Protein AF-A0A6M0AGQ1-F1 (afdb_monomer_lite)

pLDDT: mean 82.01, std 16.73, range [35.84, 97.94]

Foldseek 3Di:
DAAAAFWKKWKAWFPDADVVVVQDGDGDDTQDIWGQHNVSDTDDDGPPDDFQIKMWMWTQDPVPGIDDIDRIDGDFDADPVRHGDPPDDDPDPPPDPDPDDPDDDDDDDDD

Structure (mmCIF, N/CA/C/O backbone):
data_AF-A0A6M0AGQ1-F1
#
_entry.id   AF-A0A6M0AGQ1-F1
#
loop_
_atom_site.group_PDB
_atom_site.id
_atom_site.type_symbol
_atom_site.label_atom_id
_atom_site.label_alt_id
_atom_site.label_comp_id
_atom_site.label_asym_id
_atom_site.label_entity_id
_atom_site.label_seq_id
_atom_site.pdbx_PDB_ins_code
_atom_site.Cartn_x
_atom_site.Cartn_y
_atom_site.Cartn_z
_atom_site.occupancy
_atom_site.B_iso_or_equiv
_atom_site.auth_seq_id
_atom_site.auth_comp_id
_atom_site.auth_asym_id
_atom_site.auth_atom_id
_atom_site.pdbx_PDB_model_num
ATOM 1 N N . MET A 1 1 ? -1.348 10.568 -8.360 1.00 59.94 1 MET A N 1
ATOM 2 C CA . MET A 1 1 ? -0.357 9.772 -9.110 1.00 59.94 1 MET A CA 1
ATOM 3 C C . MET A 1 1 ? -0.850 8.338 -9.127 1.00 59.94 1 MET A C 1
ATOM 5 O O . MET A 1 1 ? -1.349 7.909 -8.092 1.00 59.94 1 MET A O 1
ATOM 9 N N . SER A 1 2 ? -0.759 7.642 -10.257 1.00 81.94 2 SER A N 1
ATOM 10 C CA . SER A 1 2 ? -0.988 6.190 -10.329 1.00 81.94 2 SER A CA 1
ATOM 11 C C . SER A 1 2 ? 0.378 5.500 -10.448 1.00 81.94 2 SER A C 1
ATOM 13 O O . SER A 1 2 ? 1.293 6.146 -10.961 1.00 81.94 2 SER A O 1
ATOM 15 N N . PRO A 1 3 ? 0.541 4.252 -9.979 1.00 88.06 3 PRO A N 1
ATOM 16 C CA . PRO A 1 3 ? 1.742 3.463 -10.246 1.00 88.06 3 PRO A CA 1
ATOM 17 C C . PRO A 1 3 ? 1.989 3.292 -11.747 1.00 88.06 3 PRO A C 1
ATOM 19 O O . PRO A 1 3 ? 1.032 3.220 -12.521 1.00 88.06 3 PRO A O 1
ATOM 22 N N . ASP A 1 4 ? 3.257 3.182 -12.139 1.00 93.56 4 ASP A N 1
ATOM 23 C CA . ASP A 1 4 ? 3.612 2.799 -13.505 1.00 93.56 4 ASP A CA 1
ATOM 24 C C . ASP A 1 4 ? 3.233 1.326 -13.757 1.00 93.56 4 ASP A C 1
ATOM 26 O O . ASP A 1 4 ? 3.289 0.516 -12.820 1.00 93.56 4 ASP A O 1
ATOM 30 N N . PRO A 1 5 ? 2.863 0.952 -14.992 1.00 94.94 5 PRO A N 1
ATOM 31 C CA . PRO A 1 5 ? 2.550 -0.430 -15.347 1.00 94.94 5 PRO A CA 1
ATOM 32 C C . PRO A 1 5 ? 3.615 -1.435 -14.910 1.00 94.94 5 PRO A C 1
ATOM 34 O O . PRO A 1 5 ? 4.804 -1.201 -15.104 1.00 94.94 5 PRO A O 1
ATOM 37 N N . GLY A 1 6 ? 3.192 -2.564 -14.335 1.00 92.62 6 GLY A N 1
ATOM 38 C CA . GLY A 1 6 ? 4.102 -3.605 -13.843 1.00 92.62 6 GLY A CA 1
ATOM 39 C C . GLY A 1 6 ? 4.810 -3.263 -12.526 1.00 92.62 6 GLY A C 1
ATOM 40 O O . GLY A 1 6 ? 5.667 -4.023 -12.079 1.00 92.62 6 GLY A O 1
ATOM 41 N N . SER A 1 7 ? 4.467 -2.142 -11.881 1.00 97.00 7 SER A N 1
ATOM 42 C CA . SER A 1 7 ? 4.960 -1.841 -10.532 1.00 97.00 7 SER A CA 1
ATOM 43 C C . SER A 1 7 ? 4.355 -2.789 -9.497 1.00 97.00 7 SER A C 1
ATOM 45 O O . SER A 1 7 ? 3.147 -3.037 -9.492 1.00 97.00 7 SER A O 1
ATOM 47 N N . GLU A 1 8 ? 5.178 -3.228 -8.549 1.00 97.94 8 GLU A N 1
ATOM 48 C CA . GLU A 1 8 ? 4.716 -3.899 -7.336 1.00 97.94 8 GLU A CA 1
ATOM 49 C C . GLU A 1 8 ? 4.217 -2.847 -6.338 1.00 97.94 8 GLU A C 1
ATOM 51 O O . GLU A 1 8 ? 4.959 -1.952 -5.932 1.00 97.94 8 GLU A O 1
ATOM 56 N N . VAL A 1 9 ? 2.948 -2.936 -5.950 1.00 97.50 9 VAL A N 1
ATOM 57 C CA . VAL A 1 9 ? 2.298 -2.047 -4.989 1.00 97.50 9 VAL A CA 1
ATOM 58 C C . VAL A 1 9 ? 2.185 -2.750 -3.645 1.00 97.50 9 VAL A C 1
ATOM 60 O O . VAL A 1 9 ? 1.397 -3.681 -3.476 1.00 97.50 9 VAL A O 1
ATOM 63 N N . ASP A 1 10 ? 2.931 -2.256 -2.666 1.00 97.56 10 ASP A N 1
ATOM 64 C CA . ASP A 1 10 ? 2.892 -2.751 -1.297 1.00 97.56 10 ASP A CA 1
ATOM 65 C C . ASP A 1 10 ? 1.978 -1.880 -0.430 1.00 97.56 10 ASP A C 1
ATOM 67 O O . ASP A 1 10 ? 2.110 -0.654 -0.394 1.00 97.56 10 ASP A O 1
ATOM 71 N N . ILE A 1 11 ? 1.068 -2.524 0.306 1.00 97.00 11 ILE A N 1
ATOM 72 C CA . ILE A 1 11 ? 0.111 -1.877 1.211 1.00 97.00 11 ILE A CA 1
ATOM 73 C C . ILE A 1 11 ? 0.557 -2.060 2.659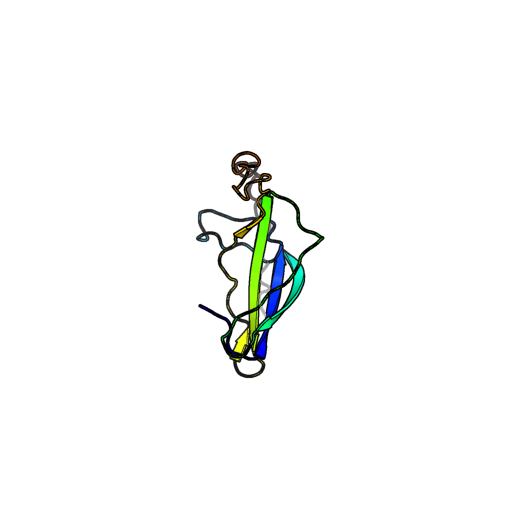 1.00 97.00 11 ILE A C 1
ATOM 75 O O . ILE A 1 11 ? 0.842 -3.178 3.101 1.00 97.00 11 ILE A O 1
ATOM 79 N N . TYR A 1 12 ? 0.561 -0.965 3.416 1.00 96.38 12 TYR A N 1
ATOM 80 C CA . TYR A 1 12 ? 1.023 -0.902 4.798 1.00 96.38 12 TYR A CA 1
ATOM 81 C C . TYR A 1 12 ? -0.039 -0.345 5.739 1.00 96.38 12 TYR A C 1
ATOM 83 O O . TYR A 1 12 ? -0.759 0.586 5.383 1.00 96.38 12 TYR A O 1
ATOM 91 N N . VAL A 1 13 ? -0.049 -0.850 6.973 1.00 94.94 13 VAL A N 1
ATOM 92 C CA . VAL A 1 13 ? -0.669 -0.171 8.120 1.00 94.94 13 VAL A CA 1
ATOM 93 C C . VAL A 1 13 ? 0.251 0.951 8.606 1.00 94.94 13 VAL A C 1
ATOM 95 O O . VAL A 1 13 ? 1.479 0.806 8.596 1.00 94.94 13 VAL A O 1
ATOM 98 N N . VAL A 1 14 ? -0.355 2.056 9.035 1.00 93.38 14 VAL A N 1
ATOM 99 C CA . VAL A 1 14 ? 0.299 3.266 9.539 1.00 93.38 14 VAL A CA 1
ATOM 100 C C . VAL A 1 14 ? -0.134 3.505 10.985 1.00 93.38 14 VAL A C 1
ATOM 102 O O . VAL A 1 14 ? -1.299 3.784 11.247 1.00 93.38 14 VAL A O 1
ATOM 105 N N . ASP A 1 15 ? 0.799 3.450 11.937 1.00 85.69 15 ASP A N 1
ATOM 106 C CA . ASP A 1 15 ? 0.440 3.569 13.364 1.00 85.69 15 ASP A CA 1
ATOM 107 C C . ASP A 1 15 ? 0.122 5.008 13.799 1.00 85.69 15 ASP A C 1
ATOM 109 O O . ASP A 1 15 ? -0.551 5.232 14.806 1.00 85.69 15 ASP A O 1
ATOM 113 N N . GLN A 1 16 ? 0.649 6.010 13.086 1.00 79.50 16 GLN A N 1
ATOM 114 C CA . GLN A 1 16 ? 0.496 7.417 13.453 1.00 79.50 16 GLN A CA 1
ATOM 115 C C . GLN A 1 16 ? 0.326 8.301 12.226 1.00 79.50 16 GLN A C 1
ATOM 117 O O . GLN A 1 16 ? 1.232 8.441 11.408 1.00 79.50 16 GLN A O 1
ATOM 122 N N . VAL A 1 17 ? -0.807 8.992 12.149 1.00 79.88 17 VAL A N 1
ATOM 123 C CA . VAL A 1 17 ? -1.041 10.027 11.141 1.00 79.88 17 VAL A CA 1
ATOM 124 C C . VAL A 1 17 ? -1.063 11.377 11.836 1.00 79.88 17 VAL A C 1
ATOM 126 O O . VAL A 1 17 ? -1.856 11.612 12.748 1.00 79.88 17 VAL A O 1
ATOM 129 N N . SER A 1 18 ? -0.173 12.278 11.422 1.00 74.50 18 SER A N 1
ATOM 130 C CA . SER A 1 18 ? -0.118 13.622 11.987 1.00 74.50 18 SER A CA 1
ATOM 131 C C . SER A 1 18 ? -0.755 14.641 11.030 1.00 74.50 18 SER A C 1
ATOM 133 O O . SER A 1 18 ? -0.508 14.592 9.823 1.00 74.50 18 SER A O 1
ATOM 135 N N . PRO A 1 19 ? -1.504 15.639 11.533 1.00 71.69 19 PRO A N 1
ATOM 136 C CA . PRO A 1 19 ? -2.005 16.729 10.690 1.00 71.69 19 PRO A CA 1
ATOM 137 C C . PRO A 1 19 ? -0.874 17.553 10.057 1.00 71.69 19 PRO A C 1
ATOM 139 O O . PRO A 1 19 ? -1.070 18.220 9.048 1.00 71.69 19 PRO A O 1
ATOM 142 N N . LYS A 1 20 ? 0.322 17.513 10.658 1.00 76.12 20 LYS A N 1
ATOM 143 C CA . LYS A 1 20 ? 1.504 18.269 10.225 1.00 76.12 20 LYS A CA 1
ATOM 144 C C . LYS A 1 20 ? 2.201 17.653 9.014 1.00 76.12 20 LYS A C 1
ATOM 146 O O . LYS A 1 20 ? 2.964 18.340 8.349 1.00 76.12 20 LYS A O 1
ATOM 151 N N . THR A 1 21 ? 1.950 16.376 8.745 1.00 75.69 21 THR A N 1
ATOM 152 C CA . THR A 1 21 ? 2.560 15.614 7.649 1.00 75.69 21 THR A CA 1
ATOM 153 C C . THR A 1 21 ? 1.597 15.431 6.477 1.00 75.69 21 THR A C 1
ATOM 155 O O . THR A 1 21 ? 1.778 14.527 5.672 1.00 75.69 21 THR A O 1
ATOM 158 N N . HIS A 1 22 ? 0.558 16.270 6.375 1.00 79.12 22 HIS A N 1
ATOM 159 C CA . HIS A 1 22 ? -0.450 16.211 5.306 1.00 79.12 22 HIS A CA 1
ATOM 160 C C . HIS A 1 22 ? -1.113 14.832 5.160 1.00 79.12 22 HIS A C 1
ATOM 162 O O . HIS A 1 22 ? -1.435 14.397 4.058 1.00 79.12 22 HIS A O 1
ATOM 168 N N . GLY A 1 23 ? -1.307 14.124 6.275 1.00 79.81 23 GLY A N 1
ATOM 169 C CA . GLY A 1 23 ? -1.904 12.792 6.246 1.00 79.81 23 GLY A CA 1
ATOM 170 C C . GLY A 1 23 ? -0.945 11.686 5.807 1.00 79.81 23 GLY A C 1
ATOM 171 O O . GLY A 1 23 ? -1.401 10.587 5.529 1.00 79.81 23 GLY A O 1
ATOM 172 N N . ILE A 1 24 ? 0.365 11.930 5.749 1.00 84.06 24 ILE A N 1
ATOM 173 C CA . ILE A 1 24 ? 1.386 10.893 5.537 1.00 84.06 24 ILE A CA 1
ATOM 174 C C . ILE A 1 24 ? 1.941 10.474 6.902 1.00 84.06 24 ILE A C 1
ATOM 176 O O . ILE A 1 24 ? 2.271 11.326 7.726 1.00 84.06 24 ILE A O 1
ATOM 180 N N . GLY A 1 25 ? 2.024 9.176 7.170 1.00 85.25 25 GLY A N 1
ATOM 181 C CA . GLY A 1 25 ? 2.605 8.633 8.400 1.00 85.25 25 GLY A CA 1
ATOM 182 C C . GLY A 1 25 ? 3.731 7.637 8.114 1.00 85.25 25 GLY A C 1
ATOM 183 O O . GLY A 1 25 ? 3.912 7.235 6.964 1.00 85.25 25 GLY A O 1
ATOM 184 N N . PRO A 1 26 ? 4.515 7.249 9.135 1.00 88.88 26 PRO A N 1
ATOM 185 C CA . PRO A 1 26 ? 5.515 6.202 8.983 1.00 88.88 26 PRO A CA 1
ATOM 186 C C . PRO A 1 26 ? 4.837 4.869 8.643 1.00 88.88 26 PRO A C 1
ATOM 188 O O . PRO A 1 26 ? 3.864 4.478 9.288 1.00 88.88 26 PRO A O 1
ATOM 191 N N . LEU A 1 27 ? 5.361 4.177 7.630 1.00 92.19 27 LEU A N 1
ATOM 192 C CA . LEU A 1 27 ? 4.899 2.843 7.257 1.00 92.19 27 LEU A CA 1
ATOM 193 C C . LEU A 1 27 ? 5.357 1.840 8.317 1.00 92.19 27 LEU A C 1
ATOM 195 O O . LEU A 1 27 ? 6.556 1.723 8.571 1.00 92.19 27 LEU A O 1
ATOM 199 N N . SER A 1 28 ? 4.415 1.117 8.920 1.00 92.44 28 SER A N 1
ATOM 200 C CA . SER A 1 28 ? 4.714 0.215 10.035 1.00 92.44 28 SER A CA 1
ATOM 201 C C . SER A 1 28 ? 4.810 -1.237 9.588 1.00 92.44 28 SER A C 1
ATOM 203 O O . SER A 1 28 ? 5.854 -1.874 9.723 1.00 92.44 28 SER A O 1
ATOM 205 N N . LYS A 1 29 ? 3.720 -1.783 9.038 1.00 94.31 29 LYS A N 1
ATOM 206 C CA . LYS A 1 29 ? 3.623 -3.209 8.705 1.00 94.31 29 LYS A CA 1
ATOM 207 C C . LYS A 1 29 ? 3.040 -3.404 7.318 1.00 94.31 29 LYS A C 1
ATOM 209 O O . LYS A 1 29 ? 1.904 -3.000 7.083 1.00 94.31 29 LYS A O 1
ATOM 214 N N . LYS A 1 30 ? 3.780 -4.095 6.444 1.00 96.56 30 LYS A N 1
ATOM 215 C CA . LYS A 1 30 ? 3.248 -4.570 5.163 1.00 96.56 30 LYS A CA 1
ATOM 216 C C . LYS A 1 30 ? 2.169 -5.619 5.417 1.00 96.56 30 LYS A C 1
ATOM 218 O O . LYS A 1 30 ? 2.410 -6.591 6.135 1.00 96.56 30 LYS A O 1
ATOM 223 N N . ILE A 1 31 ? 0.994 -5.416 4.836 1.00 96.50 31 ILE A N 1
ATOM 224 C CA . ILE A 1 31 ? -0.153 -6.317 4.975 1.00 96.50 31 ILE A CA 1
ATOM 225 C C . ILE A 1 31 ? -0.545 -6.991 3.669 1.00 96.50 31 ILE A C 1
ATOM 227 O O . ILE A 1 31 ? -1.197 -8.030 3.719 1.00 96.50 31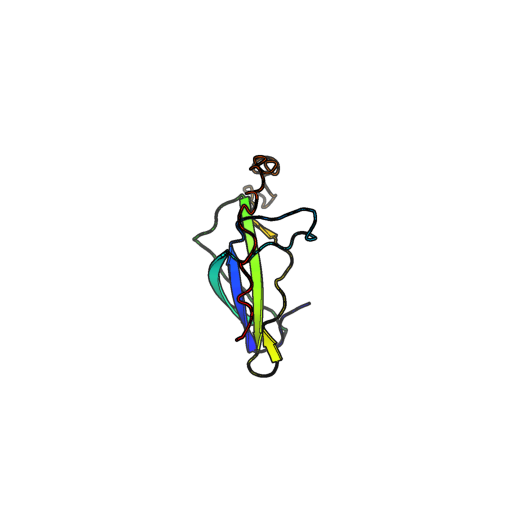 ILE A O 1
ATOM 231 N N . ALA A 1 32 ? -0.160 -6.422 2.527 1.00 96.81 32 ALA A N 1
ATOM 232 C CA . ALA A 1 32 ? -0.518 -6.964 1.231 1.00 96.81 32 ALA A CA 1
ATOM 233 C C . ALA A 1 32 ? 0.394 -6.431 0.121 1.00 96.81 32 ALA A C 1
ATOM 235 O O . ALA A 1 32 ? 1.044 -5.399 0.294 1.00 96.81 32 ALA A O 1
ATOM 236 N N . THR A 1 33 ? 0.383 -7.125 -1.013 1.00 97.12 33 THR A N 1
ATOM 237 C CA . THR A 1 33 ? 1.108 -6.760 -2.232 1.00 97.12 33 THR A CA 1
ATOM 238 C C . THR A 1 33 ? 0.199 -7.022 -3.432 1.00 97.12 33 THR A C 1
ATOM 240 O O . THR A 1 33 ? -0.496 -8.039 -3.460 1.00 97.12 33 THR A O 1
ATOM 243 N N . ALA A 1 34 ? 0.185 -6.111 -4.400 1.00 96.62 34 ALA A N 1
ATOM 244 C CA . ALA A 1 34 ? -0.548 -6.228 -5.657 1.00 96.62 34 ALA A CA 1
ATOM 245 C C . ALA A 1 34 ? 0.323 -5.742 -6.820 1.00 96.62 34 ALA A C 1
ATOM 247 O O . ALA A 1 34 ? 1.228 -4.944 -6.618 1.00 96.62 34 ALA A O 1
ATOM 248 N N . GLU A 1 35 ? 0.038 -6.187 -8.038 1.00 96.62 35 GLU A N 1
ATOM 249 C CA . GLU A 1 35 ? 0.704 -5.678 -9.239 1.00 96.62 35 GLU A CA 1
ATOM 250 C C . GLU A 1 35 ? -0.181 -4.626 -9.915 1.00 96.62 35 GLU A C 1
ATOM 252 O O . GLU A 1 35 ? -1.403 -4.792 -9.995 1.00 96.62 35 GLU A O 1
ATOM 257 N N . ALA A 1 36 ? 0.430 -3.535 -10.373 1.00 95.94 36 ALA A N 1
ATOM 258 C CA . ALA A 1 36 ? -0.245 -2.530 -11.178 1.00 95.94 36 ALA A CA 1
ATOM 259 C C . ALA A 1 36 ? -0.389 -3.006 -12.631 1.00 95.94 36 ALA A C 1
ATOM 261 O O . ALA A 1 36 ? 0.586 -3.396 -13.274 1.00 95.94 36 ALA A O 1
ATOM 262 N N . ASP A 1 37 ? -1.607 -2.940 -13.160 1.00 95.19 37 ASP A N 1
ATOM 263 C CA . ASP A 1 37 ? -1.905 -3.284 -14.544 1.00 95.19 37 ASP A CA 1
ATOM 264 C C . ASP A 1 37 ? -1.389 -2.233 -15.544 1.00 95.19 37 ASP A C 1
ATOM 266 O O . ASP A 1 37 ? -0.738 -1.248 -15.191 1.00 95.19 37 ASP A O 1
ATOM 270 N N . GLN A 1 38 ? -1.684 -2.449 -16.827 1.00 94.94 38 GLN A N 1
ATOM 271 C CA . GLN A 1 38 ? -1.228 -1.589 -17.924 1.00 94.94 38 GLN A CA 1
ATOM 272 C C . GLN A 1 38 ? -1.774 -0.151 -17.862 1.00 94.94 38 GLN A C 1
ATOM 274 O O . GLN A 1 38 ? -1.199 0.739 -18.483 1.00 94.94 38 GLN A O 1
ATOM 279 N N . ASP A 1 39 ? -2.838 0.086 -17.092 1.00 93.88 39 ASP A N 1
ATOM 280 C CA . ASP A 1 39 ? -3.426 1.405 -16.852 1.00 93.88 39 ASP A CA 1
ATOM 281 C C . ASP A 1 39 ? -3.003 1.988 -15.485 1.00 93.88 39 ASP A C 1
ATOM 283 O O . ASP A 1 39 ? -3.527 3.021 -15.038 1.00 93.88 39 ASP A O 1
ATOM 287 N N . GLY A 1 40 ? -2.074 1.322 -14.787 1.00 92.06 40 GLY A N 1
ATOM 288 C CA . GLY A 1 40 ? -1.629 1.687 -13.445 1.00 92.06 40 GLY A CA 1
ATOM 289 C C . GLY A 1 40 ? -2.704 1.467 -12.377 1.00 92.06 40 GLY A C 1
ATOM 290 O O . GLY A 1 40 ? -2.721 2.167 -11.360 1.00 92.06 40 GLY A O 1
ATOM 291 N N . LYS A 1 41 ? -3.664 0.563 -12.607 1.00 94.75 41 LYS A N 1
ATOM 292 C CA . LYS A 1 41 ? -4.683 0.176 -11.622 1.00 94.75 41 LYS A CA 1
ATOM 293 C C . LYS A 1 41 ? -4.260 -1.092 -10.902 1.00 94.75 41 LYS A C 1
ATOM 295 O O . LYS A 1 41 ? -3.584 -1.951 -11.445 1.00 94.75 41 LYS A O 1
ATOM 300 N N . PHE A 1 42 ? -4.695 -1.215 -9.659 1.00 94.56 42 PHE A N 1
ATOM 301 C CA . PHE A 1 42 ? -4.515 -2.419 -8.863 1.00 94.56 42 PHE A CA 1
ATOM 302 C C . PHE A 1 42 ? -5.726 -2.584 -7.947 1.00 94.56 42 PHE A C 1
ATOM 304 O O . PHE A 1 42 ? -6.411 -1.613 -7.610 1.00 94.56 42 PHE A O 1
ATOM 311 N N . GLY A 1 43 ? -5.999 -3.820 -7.548 1.00 93.75 43 GLY A N 1
ATOM 312 C CA . GLY A 1 43 ? -7.087 -4.153 -6.640 1.00 93.75 43 GLY A CA 1
ATOM 313 C C . GLY A 1 43 ? -6.679 -5.293 -5.724 1.00 93.75 43 GLY A C 1
ATOM 314 O O . GLY A 1 43 ? -6.036 -6.244 -6.160 1.00 93.75 43 GLY A O 1
ATOM 315 N N . ILE A 1 44 ? -7.050 -5.193 -4.448 1.00 93.44 44 ILE A N 1
ATOM 316 C CA . ILE A 1 44 ? -6.763 -6.222 -3.453 1.00 93.44 44 ILE A CA 1
ATOM 317 C C . ILE A 1 44 ? -7.887 -6.310 -2.426 1.00 93.44 44 ILE A C 1
ATOM 319 O O . ILE A 1 44 ? -8.450 -5.297 -2.012 1.00 93.44 44 ILE A O 1
ATOM 323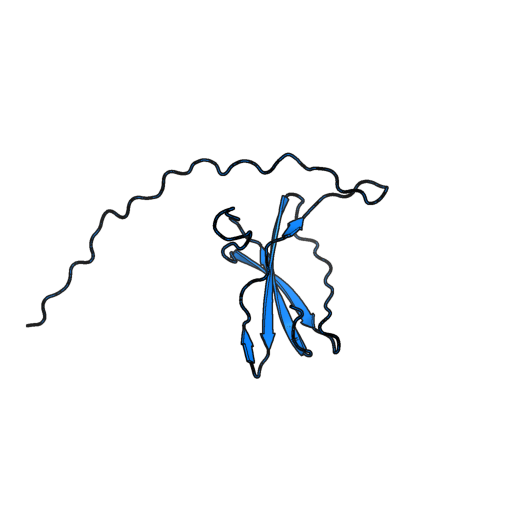 N N . SER A 1 45 ? -8.217 -7.531 -2.017 1.00 93.12 45 SER A N 1
ATOM 324 C CA . SER A 1 45 ? -9.141 -7.785 -0.915 1.00 93.12 45 SER A CA 1
ATOM 325 C C . SER A 1 45 ? -8.345 -8.008 0.365 1.00 93.12 45 SER A C 1
ATOM 327 O O . SER A 1 45 ? -7.493 -8.891 0.422 1.00 93.12 45 SER A O 1
ATOM 329 N N . LEU A 1 46 ? -8.623 -7.204 1.389 1.00 91.56 46 LEU A N 1
ATOM 330 C CA . LEU A 1 46 ? -7.955 -7.269 2.687 1.00 91.56 46 LEU A CA 1
ATOM 331 C C . LEU A 1 46 ? -8.910 -7.876 3.715 1.00 91.56 46 LEU A C 1
ATOM 333 O O . LEU A 1 46 ? -10.046 -7.428 3.842 1.00 91.56 46 LEU A O 1
ATOM 337 N N . SER A 1 47 ? -8.450 -8.886 4.452 1.00 89.50 47 SER A N 1
ATOM 338 C CA . SER A 1 47 ? -9.228 -9.548 5.514 1.00 89.50 47 SER A CA 1
ATOM 339 C C . SER A 1 47 ? -8.689 -9.277 6.921 1.00 89.50 47 SER A C 1
ATOM 341 O O . SER A 1 47 ? -9.231 -9.778 7.899 1.00 89.50 47 SER A O 1
ATOM 343 N N . ASN A 1 48 ? -7.586 -8.539 7.025 1.00 89.50 48 ASN A N 1
ATOM 344 C CA . ASN A 1 48 ? -6.807 -8.310 8.241 1.00 89.50 48 ASN A CA 1
ATOM 345 C C . ASN A 1 48 ? -6.704 -6.817 8.589 1.00 89.50 48 ASN A C 1
ATOM 347 O O . ASN A 1 48 ? -5.659 -6.374 9.063 1.00 89.50 48 ASN A O 1
ATOM 351 N N . VAL A 1 49 ? -7.765 -6.062 8.303 1.00 91.81 49 VAL A N 1
ATOM 352 C CA . VAL A 1 49 ? -7.891 -4.633 8.606 1.00 91.81 49 VAL A CA 1
ATOM 353 C C . VAL A 1 49 ? -9.212 -4.375 9.314 1.00 91.81 49 VAL A C 1
ATOM 355 O O . VAL A 1 49 ? -10.218 -5.023 9.016 1.00 91.81 49 VAL A O 1
ATOM 358 N N . GLU A 1 50 ? -9.211 -3.420 10.231 1.00 90.88 50 GLU A N 1
ATOM 359 C CA . GLU A 1 50 ? -10.373 -3.041 11.026 1.00 90.88 50 GLU A CA 1
ATOM 360 C C . GLU A 1 50 ? -10.768 -1.577 10.764 1.00 90.88 50 GLU A C 1
ATOM 362 O O . GLU A 1 50 ? -9.931 -0.749 10.397 1.00 90.88 50 GLU A O 1
ATOM 367 N N . PRO A 1 51 ? -12.051 -1.209 10.932 1.00 89.62 51 PRO A N 1
ATOM 368 C CA . PRO A 1 51 ? -12.478 0.184 10.870 1.00 89.62 51 PRO A CA 1
ATOM 369 C C . PRO A 1 51 ? -11.674 1.067 11.833 1.00 89.62 51 PRO A C 1
ATOM 371 O O . PRO A 1 51 ? -11.594 0.784 13.026 1.00 89.62 51 PRO A O 1
ATOM 374 N N . GLY A 1 52 ? -11.123 2.166 11.319 1.00 87.81 52 GLY A N 1
ATOM 375 C CA . GLY A 1 52 ? -10.204 3.043 12.048 1.00 87.81 52 GLY A CA 1
ATOM 376 C C . GLY A 1 52 ? -8.729 2.816 11.716 1.00 87.81 52 GLY A C 1
ATOM 377 O O . GLY A 1 52 ? -7.934 3.724 11.960 1.00 87.81 52 GLY A O 1
ATOM 378 N N . ASP A 1 53 ? -8.369 1.685 11.100 1.00 91.56 53 ASP A N 1
ATOM 379 C CA . ASP A 1 53 ? -7.008 1.464 10.618 1.00 91.56 53 ASP A CA 1
ATOM 380 C C . ASP A 1 53 ? -6.634 2.480 9.544 1.00 91.56 53 ASP A C 1
ATOM 382 O O . ASP A 1 53 ? -7.426 2.841 8.666 1.00 91.56 53 ASP A O 1
ATOM 386 N N . TYR A 1 54 ? -5.381 2.906 9.604 1.00 93.19 54 TYR A N 1
ATOM 387 C CA . TYR A 1 54 ? -4.780 3.813 8.648 1.00 93.19 54 TYR A CA 1
ATOM 388 C C . TYR A 1 54 ? -3.899 3.031 7.680 1.00 93.19 54 TYR A C 1
ATOM 390 O O . TYR A 1 54 ? -3.015 2.293 8.112 1.00 93.19 54 TYR A O 1
ATOM 398 N N . LEU A 1 55 ? -4.120 3.207 6.377 1.00 94.69 55 LEU A N 1
ATOM 399 C CA . LEU A 1 55 ? -3.398 2.493 5.326 1.00 94.69 55 LEU A CA 1
ATOM 400 C C . LEU A 1 55 ? -2.683 3.452 4.378 1.00 94.69 55 LEU A C 1
ATOM 402 O O . LEU A 1 55 ? -3.236 4.480 3.991 1.00 94.69 55 LEU A O 1
ATOM 406 N N . SER A 1 56 ? -1.480 3.084 3.953 1.00 95.31 56 SER A N 1
ATOM 407 C CA . SER A 1 56 ? -0.731 3.769 2.896 1.00 95.31 56 SER A CA 1
ATOM 408 C C . SER A 1 56 ? -0.118 2.742 1.942 1.00 95.31 56 SER A C 1
ATOM 410 O O . SER A 1 56 ? -0.069 1.548 2.242 1.00 95.31 56 SER A O 1
ATOM 412 N N . ALA A 1 57 ? 0.309 3.203 0.771 1.00 95.25 57 ALA A N 1
AT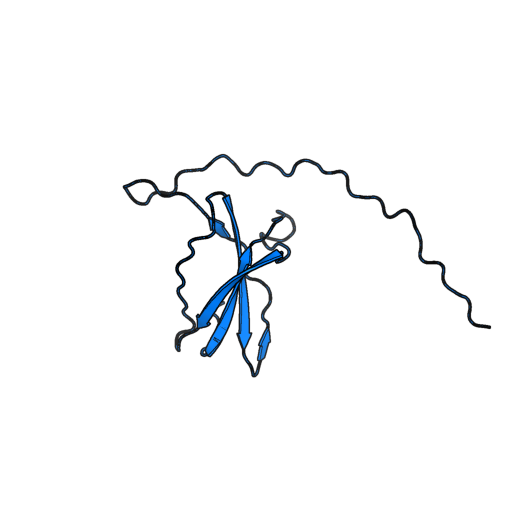OM 413 C CA . ALA A 1 57 ? 0.854 2.371 -0.288 1.00 95.25 57 ALA A CA 1
ATOM 414 C C . ALA A 1 57 ? 2.145 2.973 -0.846 1.00 95.25 57 ALA A C 1
ATOM 416 O O . ALA A 1 57 ? 2.275 4.197 -0.928 1.00 95.25 57 ALA A O 1
ATOM 417 N N . ILE A 1 58 ? 3.060 2.109 -1.270 1.00 96.00 58 ILE A N 1
ATOM 418 C CA . ILE A 1 58 ? 4.226 2.463 -2.089 1.00 96.00 58 ILE A CA 1
ATOM 419 C C . ILE A 1 58 ? 4.225 1.598 -3.341 1.00 96.00 58 ILE A C 1
ATOM 421 O O . ILE A 1 58 ? 3.755 0.462 -3.306 1.00 96.00 58 ILE A O 1
ATOM 425 N N . ALA A 1 59 ? 4.759 2.132 -4.431 1.00 97.06 59 ALA A N 1
ATOM 426 C CA . ALA A 1 59 ? 4.977 1.385 -5.659 1.00 97.06 59 ALA A CA 1
ATOM 427 C C . ALA A 1 59 ? 6.479 1.219 -5.893 1.00 97.06 59 ALA A C 1
ATOM 429 O O . ALA A 1 59 ? 7.232 2.183 -5.753 1.00 97.06 59 ALA A O 1
ATOM 430 N N . THR A 1 60 ? 6.909 0.013 -6.253 1.00 97.31 60 THR A N 1
ATOM 431 C CA . THR A 1 60 ? 8.283 -0.284 -6.654 1.00 97.31 60 THR A CA 1
ATOM 432 C C . THR A 1 60 ? 8.291 -0.772 -8.092 1.00 97.31 60 THR A C 1
ATOM 434 O O . THR A 1 60 ? 7.690 -1.796 -8.410 1.00 97.31 60 THR A O 1
ATOM 437 N N . HIS A 1 61 ? 8.997 -0.044 -8.952 1.00 96.19 61 HIS A N 1
ATOM 438 C CA . HIS A 1 61 ? 9.245 -0.435 -10.332 1.00 96.19 61 HIS A CA 1
ATOM 439 C C . HIS A 1 61 ? 10.721 -0.834 -10.489 1.00 96.19 61 HIS A C 1
ATOM 441 O O . HIS A 1 61 ? 11.588 -0.118 -9.975 1.00 96.19 61 HIS A O 1
ATOM 447 N N . PRO A 1 62 ? 11.053 -1.926 -11.202 1.00 93.12 62 PRO A N 1
ATOM 448 C CA . PRO A 1 62 ? 12.436 -2.394 -11.338 1.00 93.12 62 PRO A CA 1
ATOM 449 C C . PRO A 1 62 ? 13.382 -1.343 -11.938 1.00 93.12 62 PRO A C 1
ATOM 451 O O . PRO A 1 62 ? 14.536 -1.255 -11.524 1.00 93.12 62 PRO A O 1
ATOM 454 N N . ASP A 1 63 ? 12.883 -0.514 -12.859 1.00 95.19 63 ASP A N 1
ATOM 455 C CA . ASP A 1 63 ? 13.703 0.483 -13.563 1.00 95.19 63 ASP A CA 1
ATOM 456 C C . ASP A 1 63 ? 13.759 1.858 -12.877 1.00 95.19 63 ASP A C 1
ATOM 458 O O . ASP A 1 63 ? 14.680 2.635 -13.132 1.00 95.19 63 ASP A O 1
ATOM 462 N N . TYR A 1 64 ? 12.786 2.180 -12.016 1.00 89.94 64 TYR A N 1
ATOM 463 C CA . TYR A 1 64 ? 12.621 3.529 -11.444 1.00 89.94 64 TYR A CA 1
ATOM 464 C C . TYR A 1 64 ? 12.736 3.568 -9.916 1.00 89.94 64 TYR A C 1
ATOM 466 O O . TYR A 1 64 ? 12.822 4.647 -9.330 1.00 89.94 64 TYR A O 1
ATOM 474 N N . GLY A 1 65 ? 12.798 2.404 -9.265 1.00 94.50 65 GLY A N 1
ATOM 475 C CA . GLY A 1 65 ? 12.890 2.282 -7.817 1.00 94.50 65 GLY A CA 1
ATOM 476 C C . GLY A 1 65 ? 11.538 2.421 -7.119 1.00 94.50 65 GLY A C 1
ATOM 477 O O . GLY A 1 65 ? 10.488 2.127 -7.691 1.00 94.50 65 GLY A O 1
ATOM 478 N N . THR A 1 66 ? 11.579 2.824 -5.850 1.00 95.81 66 THR A N 1
ATOM 479 C CA . THR A 1 66 ? 10.409 2.898 -4.965 1.00 95.81 66 THR A CA 1
ATOM 480 C C . THR A 1 66 ? 9.916 4.336 -4.821 1.00 95.81 66 THR A C 1
ATOM 482 O O . THR A 1 66 ? 10.709 5.254 -4.606 1.00 95.81 66 THR A O 1
ATOM 485 N N . SER A 1 67 ? 8.602 4.529 -4.909 1.00 94.12 67 SER A N 1
ATOM 486 C CA . SER A 1 67 ? 7.949 5.828 -4.750 1.00 94.12 67 SER A CA 1
ATOM 487 C C . SER A 1 67 ? 7.958 6.333 -3.303 1.00 94.12 67 SER A C 1
ATOM 489 O O . SER A 1 67 ? 8.152 5.580 -2.347 1.00 94.12 67 SER A O 1
ATOM 491 N N . GLU A 1 68 ? 7.633 7.615 -3.124 1.00 92.56 68 GLU A N 1
ATOM 492 C CA . GLU A 1 68 ? 7.192 8.115 -1.819 1.00 92.56 68 GLU A CA 1
ATOM 493 C C . GLU A 1 68 ? 5.862 7.449 -1.396 1.00 92.56 68 GLU A C 1
ATOM 495 O O . GLU A 1 68 ? 5.093 7.008 -2.263 1.00 92.56 68 GLU A O 1
ATOM 500 N N . PRO A 1 69 ? 5.564 7.376 -0.083 1.00 93.12 69 PRO A N 1
ATOM 501 C CA . PRO A 1 69 ? 4.290 6.863 0.409 1.00 93.12 69 PRO A CA 1
ATOM 502 C C . PRO A 1 69 ? 3.091 7.687 -0.056 1.00 93.12 69 PRO A C 1
ATOM 504 O O . PRO A 1 69 ? 3.104 8.920 -0.028 1.00 93.12 69 PRO A O 1
ATOM 507 N N . ALA A 1 70 ? 2.009 6.997 -0.407 1.00 92.31 70 ALA A N 1
ATOM 508 C CA . ALA A 1 70 ? 0.727 7.627 -0.674 1.00 92.31 70 ALA A CA 1
ATOM 509 C C . ALA A 1 70 ? 0.145 8.286 0.590 1.00 92.31 70 ALA A C 1
ATOM 511 O O . ALA A 1 70 ? 0.413 7.876 1.725 1.00 92.31 70 ALA A O 1
ATOM 512 N N . VAL A 1 71 ? -0.717 9.286 0.388 1.00 91.88 71 VAL A N 1
ATOM 513 C CA . VAL A 1 71 ? -1.511 9.873 1.475 1.00 91.88 71 VAL A CA 1
ATOM 514 C C . VAL A 1 71 ? -2.342 8.778 2.138 1.00 91.88 71 VAL A C 1
ATOM 516 O O . VAL A 1 71 ? -2.953 7.950 1.462 1.00 91.88 71 VAL A O 1
ATOM 519 N N . THR A 1 72 ? -2.352 8.781 3.465 1.00 92.75 72 THR A N 1
ATOM 520 C CA . THR A 1 72 ? -2.977 7.725 4.253 1.00 92.75 72 THR A CA 1
ATOM 521 C C . THR A 1 72 ? -4.496 7.792 4.142 1.00 92.75 72 THR A C 1
ATOM 523 O O . THR A 1 72 ? -5.096 8.865 4.242 1.00 92.75 72 THR A O 1
ATOM 526 N N . VAL A 1 73 ? -5.125 6.633 3.984 1.00 91.31 73 VAL A N 1
ATOM 527 C CA . VAL A 1 73 ? -6.580 6.465 4.019 1.00 91.31 73 VAL A CA 1
ATOM 528 C C . VAL A 1 73 ? -7.000 5.801 5.324 1.00 91.31 73 VAL A C 1
ATOM 530 O O . VAL A 1 73 ? -6.201 5.115 5.953 1.00 91.31 73 VAL A O 1
ATOM 533 N N . VAL A 1 74 ? -8.251 6.005 5.737 1.00 91.06 74 VAL A N 1
ATOM 534 C CA . VAL A 1 74 ? -8.827 5.351 6.920 1.00 91.06 74 VAL A CA 1
ATOM 535 C C . VAL A 1 74 ? -9.854 4.313 6.487 1.00 91.06 74 VAL A C 1
ATOM 537 O O . VAL A 1 74 ? -10.730 4.608 5.669 1.00 91.06 74 VAL A O 1
ATOM 540 N N . VAL A 1 75 ? -9.762 3.108 7.039 1.00 90.88 75 VAL A N 1
ATOM 541 C CA . VAL A 1 75 ? -10.751 2.049 6.829 1.00 90.88 75 VAL A CA 1
ATOM 542 C C . VAL A 1 75 ? -12.045 2.448 7.534 1.00 90.88 75 VAL A C 1
ATOM 544 O O . VAL A 1 75 ? -12.038 2.835 8.702 1.00 90.88 75 VAL A O 1
ATOM 547 N N . ARG A 1 76 ? -13.175 2.376 6.827 1.00 89.38 76 ARG A N 1
ATOM 548 C CA . ARG A 1 76 ? -14.494 2.706 7.378 1.00 89.38 76 ARG A CA 1
ATOM 549 C C . ARG A 1 76 ? -15.434 1.520 7.254 1.00 89.38 76 ARG A C 1
ATOM 551 O O . ARG A 1 76 ? -15.460 0.860 6.220 1.00 89.38 76 ARG A O 1
ATOM 558 N N . SER A 1 77 ? -16.246 1.311 8.285 1.00 88.75 77 SER A N 1
ATOM 559 C CA . SER A 1 77 ? -17.428 0.459 8.185 1.00 88.75 77 SER A CA 1
ATOM 560 C C . SER A 1 77 ? -18.443 1.089 7.244 1.00 88.75 77 SER A C 1
ATOM 562 O O . SER A 1 77 ? -18.614 2.312 7.244 1.00 88.75 77 SER A O 1
ATOM 564 N N . LEU A 1 78 ? -19.143 0.253 6.489 1.00 87.62 78 LEU A N 1
ATOM 565 C CA . LEU A 1 78 ? -20.275 0.661 5.668 1.00 87.62 78 LEU A CA 1
ATOM 566 C C . LEU A 1 78 ? -21.568 0.106 6.278 1.00 87.62 78 LEU A C 1
ATOM 568 O O . LEU A 1 78 ? -21.546 -0.969 6.877 1.00 87.62 78 LEU A O 1
ATOM 572 N N . ASP A 1 79 ? -22.669 0.846 6.160 1.00 86.75 79 ASP A N 1
ATOM 573 C CA . ASP A 1 79 ? -24.009 0.328 6.448 1.00 86.75 79 ASP A CA 1
ATOM 574 C C . ASP A 1 79 ? -24.520 -0.560 5.299 1.00 86.75 79 ASP A C 1
ATOM 576 O O . ASP A 1 79 ? -23.877 -0.686 4.254 1.00 86.75 79 ASP A O 1
ATOM 580 N N . ASP A 1 80 ? -25.700 -1.163 5.476 1.00 84.56 80 ASP A N 1
ATOM 581 C CA . ASP A 1 80 ? -26.334 -2.021 4.462 1.00 84.56 80 ASP A CA 1
ATOM 582 C C . ASP A 1 80 ? -26.639 -1.280 3.143 1.00 84.56 80 ASP A C 1
ATOM 584 O O . ASP A 1 80 ? -26.922 -1.908 2.122 1.00 84.56 80 ASP A O 1
ATOM 588 N N . GLN A 1 81 ? -26.589 0.056 3.148 1.00 84.62 81 GLN A N 1
ATOM 589 C CA . GLN A 1 81 ? -26.773 0.910 1.975 1.00 84.62 81 GLN A CA 1
ATOM 590 C C . GLN A 1 81 ? -25.440 1.401 1.382 1.00 84.62 81 GLN A C 1
ATOM 592 O O . GLN A 1 81 ? -25.447 2.147 0.403 1.00 84.62 81 GLN A O 1
ATOM 597 N N . GLY A 1 82 ? -24.301 0.978 1.938 1.00 78.44 82 GLY A N 1
ATOM 598 C CA . GLY A 1 82 ? -22.967 1.366 1.490 1.00 78.44 82 GLY A CA 1
ATOM 599 C C . GLY A 1 82 ? -22.500 2.736 1.990 1.00 78.44 82 GLY A C 1
A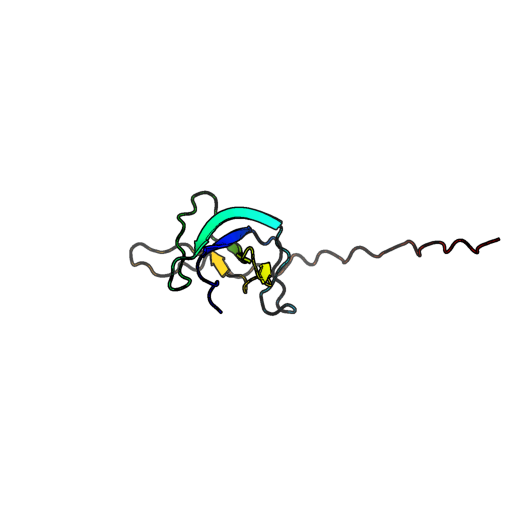TOM 600 O O . GLY A 1 82 ? -21.469 3.226 1.527 1.00 78.44 82 GLY A O 1
ATOM 601 N N . ASN A 1 83 ? -23.214 3.373 2.922 1.00 81.75 83 ASN A N 1
ATOM 602 C CA . ASN A 1 83 ? -22.786 4.648 3.492 1.00 81.75 83 ASN A CA 1
ATOM 603 C C . ASN A 1 83 ? -21.758 4.419 4.593 1.00 81.75 83 ASN A C 1
ATOM 605 O O . ASN A 1 83 ? -21.876 3.490 5.391 1.00 81.75 83 ASN A O 1
ATOM 609 N N . SER A 1 84 ? -20.767 5.306 4.689 1.00 78.25 84 SER A N 1
ATOM 610 C CA . SER A 1 84 ? -19.771 5.199 5.749 1.00 78.25 84 SER A CA 1
ATOM 611 C C . SER A 1 84 ? -20.397 5.445 7.119 1.00 78.25 84 SER A C 1
ATOM 613 O O . SER A 1 84 ? -20.865 6.552 7.393 1.00 78.25 84 SER A O 1
ATOM 615 N N . ILE A 1 85 ? -20.326 4.448 7.996 1.00 75.12 85 ILE A N 1
ATOM 616 C CA . ILE A 1 85 ? -20.668 4.598 9.405 1.00 75.12 85 ILE A CA 1
ATOM 617 C C . ILE A 1 85 ? -19.481 5.280 10.076 1.00 75.12 85 ILE A C 1
ATOM 619 O O . ILE A 1 85 ? -18.365 4.750 10.096 1.00 75.12 85 ILE A O 1
ATOM 623 N N . GLU A 1 86 ? -19.707 6.474 10.618 1.00 64.50 86 GLU A N 1
ATOM 624 C CA . GLU A 1 86 ? -18.691 7.186 11.383 1.00 64.50 86 GLU A CA 1
ATOM 625 C C . GLU A 1 86 ? -18.366 6.387 12.653 1.00 64.50 86 GLU A C 1
ATOM 627 O O . GLU A 1 86 ? -19.039 6.468 13.680 1.00 64.50 86 GLU A O 1
ATOM 632 N N . THR A 1 87 ? -17.321 5.567 12.575 1.00 49.38 87 THR A N 1
ATOM 633 C CA . THR A 1 87 ? -16.806 4.826 13.722 1.00 49.38 87 THR A CA 1
ATOM 634 C C . THR A 1 87 ? -15.958 5.801 14.525 1.00 49.38 87 THR A C 1
ATOM 636 O O . THR A 1 87 ? -14.771 5.932 14.275 1.00 49.38 87 THR A O 1
ATOM 639 N N . ARG A 1 88 ? -16.630 6.557 15.404 1.00 45.69 88 ARG A N 1
ATOM 640 C CA . ARG A 1 88 ? -16.093 7.453 16.444 1.00 45.69 88 ARG A CA 1
ATOM 641 C C . ARG A 1 88 ? -14.852 8.250 16.033 1.00 45.69 88 ARG A C 1
ATOM 643 O O . ARG A 1 88 ? -13.735 7.753 16.091 1.00 45.69 88 ARG A O 1
ATOM 650 N N . SER A 1 89 ? -15.105 9.521 15.714 1.00 43.62 89 SER A N 1
ATOM 651 C CA . SER A 1 89 ? -14.232 10.689 15.876 1.00 43.62 89 SER A CA 1
ATOM 652 C C . SER A 1 89 ? -12.766 10.359 16.125 1.00 43.62 89 SER A C 1
ATOM 654 O O . SER A 1 89 ? -12.428 9.886 17.210 1.00 43.62 89 SER A O 1
ATOM 656 N N . ALA A 1 90 ? -11.925 10.682 15.135 1.00 44.34 90 ALA A N 1
ATOM 657 C CA . ALA A 1 90 ? -10.474 10.768 15.239 1.00 44.34 90 ALA A CA 1
ATOM 658 C C . ALA A 1 90 ? -10.064 11.067 16.684 1.00 44.34 90 ALA A C 1
ATOM 660 O O . ALA A 1 90 ? -10.171 12.203 17.152 1.00 44.34 90 ALA A O 1
ATOM 661 N N . THR A 1 91 ? -9.698 10.011 17.414 1.00 35.84 91 THR A N 1
ATOM 662 C CA . THR A 1 91 ? -9.263 10.152 18.792 1.00 35.84 91 THR A CA 1
ATOM 663 C C . THR A 1 91 ? -7.951 10.895 18.694 1.00 35.84 91 THR A C 1
ATOM 665 O O . THR A 1 91 ? -6.950 10.381 18.200 1.00 35.84 91 THR A O 1
ATOM 668 N N . THR A 1 92 ? -8.023 12.165 19.078 1.00 39.28 92 THR A N 1
ATOM 669 C CA . THR A 1 92 ? -6.923 13.016 19.490 1.00 39.28 92 THR A CA 1
ATOM 670 C C . THR A 1 92 ? -5.821 12.133 20.052 1.00 39.28 92 THR A C 1
ATOM 672 O O . THR A 1 92 ? -6.064 11.420 21.027 1.00 39.28 92 THR A O 1
ATOM 675 N N . LEU A 1 93 ? -4.642 12.162 19.416 1.00 41.34 93 LEU A N 1
ATOM 676 C CA . LEU A 1 93 ? -3.423 11.534 19.924 1.00 41.34 93 LEU A CA 1
ATOM 677 C C . LEU A 1 93 ? -3.422 11.638 21.459 1.00 41.34 93 LEU A C 1
ATOM 679 O O . LEU A 1 93 ? -3.493 12.771 21.959 1.00 41.34 93 LEU A O 1
ATOM 683 N N . PRO A 1 94 ? -3.338 10.532 22.225 1.00 44.97 94 PRO A N 1
ATOM 684 C CA . PRO A 1 94 ? -2.960 10.657 23.618 1.00 44.97 94 PRO A CA 1
ATOM 685 C C . PRO A 1 94 ? -1.646 11.427 23.612 1.00 44.97 94 PRO A C 1
ATOM 687 O O . PRO A 1 94 ? -0.696 11.058 22.914 1.00 44.97 94 PRO A O 1
ATOM 690 N N . ASN A 1 95 ? -1.656 12.570 24.294 1.00 51.94 95 ASN A N 1
ATOM 691 C CA . ASN A 1 95 ? -0.549 13.505 24.373 1.00 51.94 95 ASN A CA 1
ATOM 692 C C . ASN A 1 95 ? 0.616 12.796 25.076 1.00 51.94 95 ASN A C 1
ATOM 694 O O . ASN A 1 95 ? 0.800 12.901 26.285 1.00 51.94 95 ASN A O 1
ATOM 698 N N . THR A 1 96 ? 1.344 11.982 24.321 1.00 51.34 96 THR A N 1
ATOM 699 C CA . THR A 1 96 ? 2.448 11.182 24.822 1.00 51.34 96 THR A CA 1
ATOM 700 C C . THR A 1 96 ? 3.627 12.132 24.829 1.00 51.34 96 THR A C 1
ATOM 702 O O . THR A 1 96 ? 4.056 12.608 23.774 1.00 51.34 96 THR A O 1
ATOM 705 N N . ALA A 1 97 ? 4.065 12.509 26.031 1.00 56.22 97 ALA A N 1
ATOM 706 C CA . ALA A 1 97 ? 5.183 13.415 26.228 1.00 56.22 97 ALA A CA 1
ATOM 707 C C . ALA A 1 97 ? 6.351 12.976 25.339 1.00 56.22 97 ALA A C 1
ATOM 709 O O . ALA A 1 97 ? 6.756 11.813 25.367 1.00 56.22 97 ALA A O 1
ATOM 710 N N . LYS A 1 98 ? 6.857 13.903 24.518 1.00 52.25 98 LYS A N 1
ATOM 711 C CA . LYS A 1 98 ? 8.021 13.654 23.666 1.00 52.25 98 LYS A CA 1
ATOM 712 C C . LYS A 1 98 ? 9.136 13.069 24.544 1.00 52.25 98 LYS A C 1
ATOM 714 O O . LYS A 1 98 ? 9.489 13.731 25.524 1.00 52.25 98 LYS A O 1
ATOM 719 N N . PRO A 1 99 ? 9.699 11.888 24.237 1.00 62.28 99 PRO A N 1
ATOM 720 C CA . PRO A 1 99 ? 10.880 11.427 24.947 1.00 62.28 99 PRO A CA 1
ATOM 721 C C . PRO A 1 99 ? 11.986 12.465 24.734 1.00 62.28 99 PRO A C 1
ATOM 723 O O . PRO A 1 99 ? 12.315 12.820 23.601 1.00 62.28 99 PRO A O 1
ATOM 726 N N . GLN A 1 100 ? 12.501 13.029 25.826 1.00 65.38 100 GLN A N 1
ATOM 727 C CA . GLN A 1 100 ? 13.630 13.949 25.762 1.00 65.38 100 GLN A CA 1
ATOM 728 C C . GLN A 1 100 ? 14.897 13.138 25.486 1.00 65.38 100 GLN A C 1
ATOM 730 O O . GLN A 1 100 ? 15.214 12.207 26.223 1.00 65.38 100 GLN A O 1
ATOM 735 N N . CYS A 1 101 ? 15.631 13.494 24.432 1.00 53.09 101 CYS A N 1
ATOM 736 C CA . CYS A 1 101 ? 16.963 12.951 24.189 1.00 53.09 101 CYS A CA 1
ATOM 737 C C . CYS A 1 101 ? 17.903 13.432 25.305 1.00 53.09 101 CYS A C 1
ATOM 739 O O . CYS A 1 101 ? 18.245 14.611 25.350 1.00 53.09 101 CYS A O 1
ATOM 741 N N . THR A 1 102 ? 18.311 12.542 26.212 1.00 67.94 102 THR A N 1
ATOM 742 C CA . THR A 1 102 ? 19.181 12.885 27.354 1.00 67.94 102 THR A CA 1
ATOM 743 C C . THR A 1 102 ? 20.646 12.495 27.167 1.00 67.94 102 THR A C 1
ATOM 745 O O . THR A 1 102 ? 21.379 12.411 28.149 1.00 67.94 102 THR A O 1
ATOM 748 N N . SER A 1 103 ? 21.129 12.275 25.946 1.00 69.62 103 SER A N 1
ATOM 749 C CA . SER A 1 103 ? 22.572 12.131 25.737 1.00 69.62 103 SER A CA 1
ATOM 750 C C . SER A 1 103 ? 23.036 12.802 24.451 1.00 69.62 103 SER A C 1
ATOM 752 O O . SER A 1 103 ? 22.613 12.470 23.346 1.00 69.62 103 SER A O 1
ATOM 754 N N . SER A 1 104 ? 23.934 13.771 24.613 1.00 63.22 104 SER A N 1
ATOM 755 C CA . SER A 1 104 ? 24.731 14.296 23.510 1.00 63.22 104 SER A CA 1
ATOM 756 C C . SER A 1 104 ? 25.740 13.226 23.073 1.00 63.22 104 SER A C 1
ATOM 758 O O . SER A 1 104 ? 26.347 12.585 23.938 1.00 63.22 104 SER A O 1
ATOM 760 N N . PRO A 1 105 ? 25.966 13.022 21.765 1.00 58.56 105 PRO A N 1
ATOM 761 C CA . PRO A 1 105 ? 27.012 12.125 21.294 1.00 58.56 105 PRO A CA 1
ATOM 762 C C . PRO A 1 105 ? 28.381 12.649 21.743 1.00 58.56 105 PRO A C 1
ATOM 764 O O . PRO A 1 105 ? 28.737 13.800 21.490 1.00 58.56 105 PRO A O 1
ATOM 767 N N . VAL A 1 106 ? 29.160 11.802 22.419 1.00 68.62 106 VAL A N 1
ATOM 768 C CA . VAL A 1 106 ? 30.551 12.114 22.765 1.00 68.62 106 VAL A CA 1
ATOM 769 C C . VAL A 1 106 ? 31.375 12.043 21.482 1.00 68.62 106 VAL A C 1
ATOM 771 O O . VAL A 1 106 ? 31.663 10.958 20.976 1.00 68.62 106 VAL A O 1
ATOM 774 N N . GLY A 1 107 ? 31.750 13.203 20.944 1.00 57.75 107 GLY A N 1
ATOM 775 C CA . GLY A 1 107 ? 32.742 13.285 19.878 1.00 57.75 107 GLY A CA 1
ATOM 776 C C . GLY A 1 107 ? 34.092 12.802 20.404 1.00 57.75 107 GLY A C 1
ATOM 777 O O . GLY A 1 107 ? 34.640 13.391 21.333 1.00 57.75 107 GLY A O 1
ATOM 778 N N . ARG A 1 108 ? 34.631 11.718 19.838 1.00 63.44 108 ARG A N 1
ATOM 779 C CA . ARG A 1 108 ? 36.027 11.338 20.085 1.00 63.44 108 ARG A CA 1
ATOM 780 C C . ARG A 1 108 ? 36.915 12.282 19.284 1.00 63.44 108 ARG A C 1
ATOM 782 O O . ARG A 1 108 ? 36.792 12.346 18.064 1.00 63.44 108 ARG A O 1
ATOM 789 N N . VAL A 1 109 ? 37.786 13.004 19.977 1.00 62.62 109 VAL A N 1
ATOM 790 C CA . VAL A 1 109 ? 38.864 13.778 19.354 1.00 62.62 109 VAL A CA 1
ATOM 791 C C . VAL A 1 109 ? 39.870 12.780 18.757 1.00 62.62 109 VAL A C 1
ATOM 793 O O . VAL A 1 109 ? 40.279 11.866 19.479 1.00 62.62 109 VAL A O 1
ATOM 796 N N . PRO A 1 110 ? 40.239 12.885 17.469 1.00 66.44 110 PRO A N 1
ATOM 797 C CA . PRO A 1 110 ? 41.319 12.084 16.894 1.00 66.44 110 PRO A CA 1
ATOM 798 C C . PRO A 1 110 ? 42.663 12.450 17.543 1.00 66.44 110 PRO A C 1
ATOM 800 O O . PRO A 1 110 ? 42.916 13.630 17.783 1.00 66.44 110 PRO A O 1
ATOM 803 N N . LEU A 1 111 ? 43.483 11.433 17.835 1.00 58.53 111 LEU A N 1
ATOM 804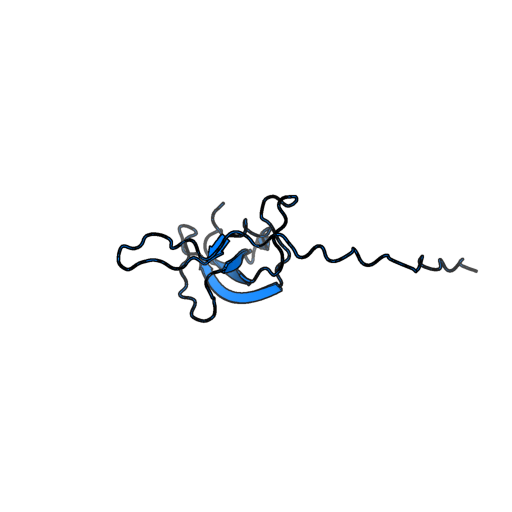 C CA . LEU A 1 111 ? 44.883 11.571 18.262 1.00 58.53 111 LEU A CA 1
ATOM 805 C C . LEU A 1 111 ? 45.765 12.105 17.129 1.00 58.53 111 LEU A C 1
ATOM 807 O O . LEU A 1 111 ? 45.533 11.681 15.973 1.00 58.53 111 LEU A O 1
#

Sequence (111 aa):
MSPDPGSEVDIYVVDQVSPKTHGIGPLSKKIATAEADQDGKFGISLSNVEPGDYLSAIATHPDYGTSEPAVTVVVRSLDDQGNSIETRSATTLPNTAKPQCTSSPVGRVPL

Radius of gyration: 19.01 Å; chains: 1; bounding box: 72×28×45 Å

Secondary structure (DSSP, 8-state):
--PPTT-EEEEEEES---GGGTT---EEEEEEEEE--TTS------SS--TT-EEEEEEEETTTEEPPPPPPEE--EE-TTSPEE--S--------PPPP------PPPP-